Protein AF-A0A4R6ULA1-F1 (afdb_monomer)

Sequence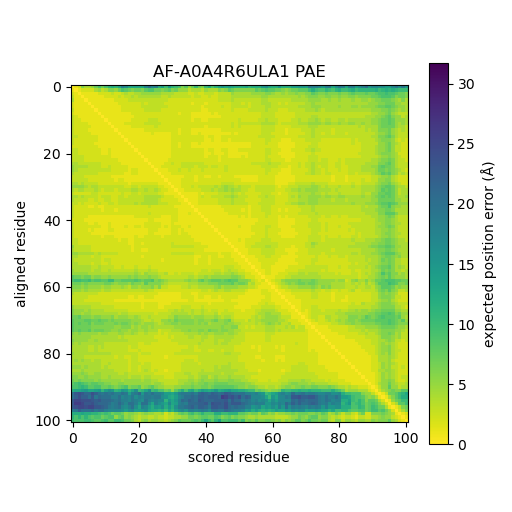 (101 aa):
MTDAEKEAYVEMHFLEEAISSIESHGRYWNASISRLLTGTLARKLADAGYSVIVREVPPQWEHVFYLSKDASQKNDKVIDSIAKKRYELMESERSKSELPV

Solvent-accessible surface area (backbone atoms only — not comparable to full-atom values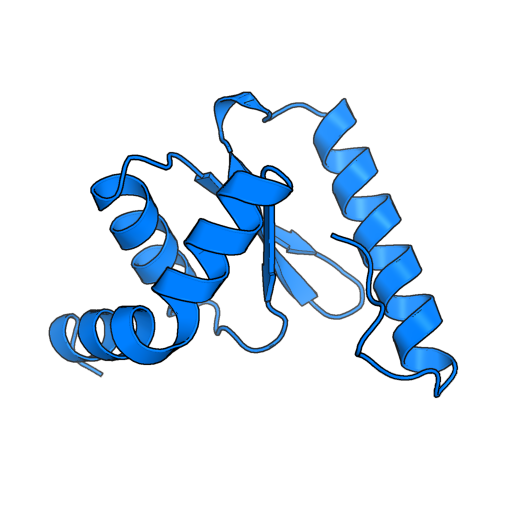): 5867 Å² total; per-residue (Å²): 128,57,72,69,53,49,48,54,50,36,56,75,73,44,44,65,63,39,50,55,31,29,74,76,69,46,32,31,79,38,73,79,70,49,84,86,48,50,63,55,45,47,48,55,36,38,77,73,72,42,58,56,43,78,45,74,39,61,88,82,56,28,36,37,38,30,41,49,92,61,71,45,76,68,48,51,54,49,51,52,53,44,39,48,53,38,50,58,42,62,75,64,76,49,72,81,89,71,63,78,131

Mean predicted aligned error: 3.99 Å

Foldseek 3Di:
DPLVVLLVCCVVPPQVQQVVCCVVPQKDKALPDDPVNPVSSCVVCVVVVANWDWDQADDSRIIMTGGPVPDDPVVVVVVNVLRVQQVVCVVVPHDNPDRDD

Secondary structure (DSSP, 8-state):
--HHHHHHHHIIIIIHHHHHHHHHHSEEEESS--HHHHHHHHHHHHHTT--EEEEEETTTTEEEEEEGGG-SHHHHHHHHHHHHHHHHHHHTT--GGG---

Structure (mmCIF, N/CA/C/O backbone):
data_AF-A0A4R6ULA1-F1
#
_entry.id   AF-A0A4R6ULA1-F1
#
loop_
_atom_site.group_PDB
_atom_site.id
_atom_site.type_symbol
_atom_site.label_atom_id
_atom_site.label_alt_id
_atom_site.label_comp_id
_atom_site.label_asym_id
_atom_site.label_entity_id
_atom_site.label_seq_id
_atom_site.pdbx_PDB_ins_code
_atom_site.Cartn_x
_atom_site.Cartn_y
_atom_site.Cartn_z
_atom_site.occupancy
_atom_site.B_iso_or_equiv
_atom_site.auth_seq_id
_atom_site.auth_comp_id
_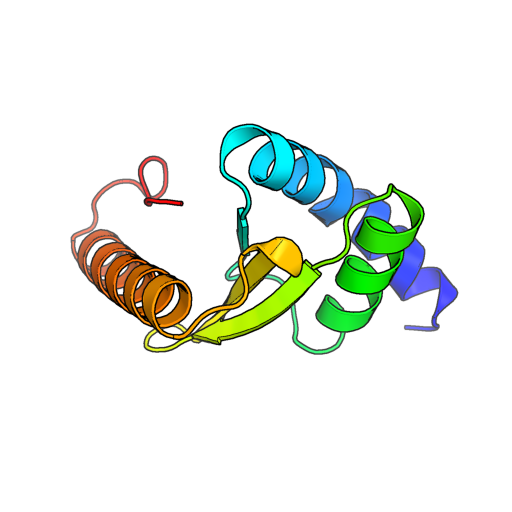atom_site.auth_asym_id
_atom_site.auth_atom_id
_atom_site.pdbx_PDB_model_num
ATOM 1 N N . MET A 1 1 ? 18.518 10.403 0.130 1.00 76.38 1 MET A N 1
ATOM 2 C CA . MET A 1 1 ? 17.256 10.921 0.676 1.00 76.38 1 MET A CA 1
ATOM 3 C C . MET A 1 1 ? 17.290 10.859 2.186 1.00 76.38 1 MET A C 1
ATOM 5 O O . MET A 1 1 ? 17.449 9.775 2.743 1.00 76.38 1 MET A O 1
ATOM 9 N N . THR A 1 2 ? 17.177 12.015 2.821 1.00 92.75 2 THR A N 1
ATOM 10 C CA . THR A 1 2 ? 16.849 12.166 4.237 1.00 92.75 2 THR A CA 1
ATOM 11 C C . THR A 1 2 ? 15.431 11.656 4.503 1.00 92.75 2 THR A C 1
ATOM 13 O O . THR A 1 2 ? 14.657 11.415 3.572 1.00 92.75 2 THR A O 1
ATOM 16 N N . ASP A 1 3 ? 15.067 11.479 5.769 1.00 91.75 3 ASP A N 1
ATOM 17 C CA . ASP A 1 3 ? 13.718 11.019 6.107 1.00 91.75 3 ASP A CA 1
ATOM 18 C C . ASP A 1 3 ? 12.642 12.059 5.764 1.00 91.75 3 ASP A C 1
ATOM 20 O O . ASP A 1 3 ? 11.576 11.682 5.287 1.00 91.75 3 ASP A O 1
ATOM 24 N N . ALA A 1 4 ? 12.952 13.355 5.872 1.00 93.69 4 ALA A N 1
ATOM 25 C CA . ALA A 1 4 ? 12.056 14.426 5.434 1.00 93.69 4 ALA A CA 1
ATOM 26 C C . ALA A 1 4 ? 11.791 14.379 3.918 1.00 93.69 4 ALA A C 1
ATOM 28 O O . ALA A 1 4 ? 10.655 14.537 3.477 1.00 93.69 4 ALA A O 1
ATOM 29 N N . GLU A 1 5 ? 12.819 14.093 3.112 1.00 95.31 5 GLU A N 1
ATOM 30 C CA . GLU A 1 5 ? 12.663 13.947 1.659 1.00 95.31 5 GLU A CA 1
ATOM 31 C C . GLU A 1 5 ? 11.830 12.709 1.292 1.00 95.31 5 GLU A C 1
ATOM 33 O O . GLU A 1 5 ? 11.033 12.766 0.358 1.00 95.31 5 GLU A O 1
ATOM 38 N N . LYS A 1 6 ? 11.969 11.594 2.031 1.00 94.56 6 LYS A N 1
ATOM 39 C CA . LYS A 1 6 ? 11.115 10.403 1.845 1.00 94.56 6 LYS A CA 1
ATOM 40 C C . LYS A 1 6 ? 9.659 10.718 2.126 1.00 94.56 6 LYS A C 1
ATOM 42 O O . LYS A 1 6 ? 8.796 10.300 1.362 1.00 94.56 6 LYS A O 1
ATOM 47 N N . GLU A 1 7 ? 9.397 11.423 3.220 1.00 95.12 7 GLU A N 1
ATOM 48 C CA . GLU A 1 7 ? 8.039 11.788 3.602 1.00 95.12 7 GLU A CA 1
ATOM 49 C C . GLU A 1 7 ? 7.378 12.686 2.567 1.00 95.12 7 GLU A C 1
ATOM 51 O O . GLU A 1 7 ? 6.297 12.342 2.098 1.00 95.12 7 GLU A O 1
ATOM 56 N N . ALA A 1 8 ? 8.050 13.764 2.156 1.00 96.06 8 ALA A N 1
ATOM 57 C CA . ALA A 1 8 ? 7.527 14.674 1.142 1.00 96.06 8 ALA A CA 1
ATOM 58 C C . ALA A 1 8 ? 7.263 13.957 -0.193 1.00 96.06 8 ALA A C 1
ATOM 60 O O . ALA A 1 8 ? 6.223 14.160 -0.814 1.00 96.06 8 ALA A O 1
ATOM 61 N N . TYR A 1 9 ? 8.173 13.072 -0.614 1.00 96.06 9 TYR A N 1
ATOM 62 C CA . TYR A 1 9 ? 8.005 12.294 -1.840 1.00 96.06 9 TYR A CA 1
ATOM 63 C C . TYR A 1 9 ? 6.803 11.343 -1.763 1.00 96.06 9 TYR A C 1
ATOM 65 O O . TYR A 1 9 ? 5.999 11.275 -2.688 1.00 96.06 9 TYR A O 1
ATOM 73 N N . VAL A 1 10 ? 6.651 10.617 -0.653 1.00 96.94 10 VAL A N 1
ATOM 74 C CA . VAL A 1 10 ? 5.526 9.691 -0.454 1.00 96.94 10 VAL A CA 1
ATOM 75 C C . VAL A 1 10 ? 4.188 10.422 -0.430 1.00 96.94 10 VAL A C 1
ATOM 77 O O . VAL A 1 10 ? 3.222 9.957 -1.034 1.00 96.94 10 VAL A O 1
ATOM 80 N N . GLU A 1 11 ? 4.141 11.561 0.250 1.00 95.94 11 GLU A N 1
ATOM 81 C CA . GLU A 1 11 ? 2.950 12.396 0.361 1.00 95.94 11 GLU A CA 1
ATOM 82 C C . GLU A 1 11 ? 2.521 12.944 -1.004 1.00 95.94 11 GLU A C 1
ATOM 84 O O . GLU A 1 11 ? 1.350 12.852 -1.357 1.00 95.94 11 GLU A O 1
ATOM 89 N N . MET A 1 12 ? 3.481 13.402 -1.812 1.00 96.38 12 MET A N 1
ATOM 90 C CA . MET A 1 12 ? 3.227 13.951 -3.144 1.00 96.38 12 MET A CA 1
ATOM 91 C C . MET A 1 12 ? 2.836 12.898 -4.193 1.00 96.38 12 MET A C 1
ATOM 93 O O . MET A 1 12 ? 2.130 13.231 -5.142 1.00 96.38 12 MET A O 1
ATOM 97 N N . HIS A 1 13 ? 3.318 11.656 -4.073 1.00 95.81 13 HIS A N 1
ATOM 98 C CA . HIS A 1 13 ? 3.216 10.673 -5.160 1.00 95.81 13 HIS A CA 1
ATOM 99 C C . HIS A 1 13 ? 2.355 9.446 -4.871 1.00 95.81 13 HIS A C 1
ATOM 101 O O . HIS A 1 13 ? 1.916 8.810 -5.825 1.00 95.81 13 HIS A O 1
ATOM 107 N N . PHE A 1 14 ? 2.134 9.078 -3.607 1.00 97.00 14 PHE A N 1
ATOM 108 C CA . PHE A 1 14 ? 1.468 7.810 -3.279 1.00 97.00 14 PHE A CA 1
ATOM 109 C C . PHE A 1 14 ? 0.331 7.942 -2.272 1.00 97.00 14 PHE A C 1
ATOM 111 O O . P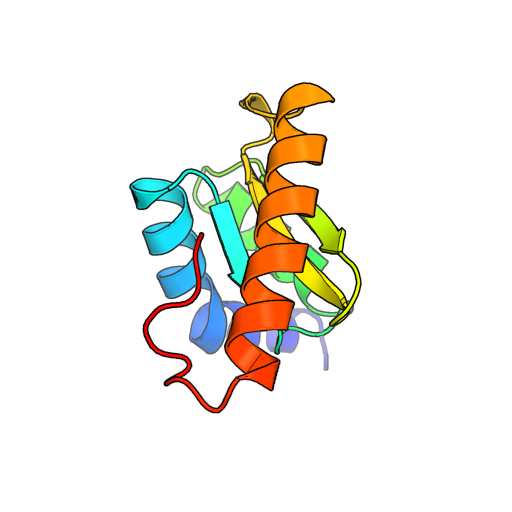HE A 1 14 ? -0.583 7.124 -2.302 1.00 97.00 14 PHE A O 1
ATOM 118 N N . LEU A 1 15 ? 0.381 8.916 -1.356 1.00 97.31 15 LEU A N 1
ATOM 119 C CA . LEU A 1 15 ? -0.517 8.928 -0.200 1.00 97.31 15 LEU A CA 1
ATOM 120 C C . LEU A 1 15 ? -1.995 9.068 -0.586 1.00 97.31 15 LEU A C 1
ATOM 122 O O . LEU A 1 15 ? -2.812 8.282 -0.116 1.00 97.31 15 LEU A O 1
ATOM 126 N N . GLU A 1 16 ? -2.334 10.029 -1.447 1.00 97.25 16 GLU A N 1
ATOM 127 C CA . GLU A 1 16 ? -3.724 10.271 -1.859 1.00 97.25 16 GLU A CA 1
ATOM 128 C C . GLU A 1 16 ? -4.316 9.067 -2.607 1.00 97.25 16 GLU A C 1
ATOM 130 O O . GLU A 1 16 ? -5.405 8.595 -2.276 1.00 97.25 16 GLU A O 1
ATOM 135 N N . GLU A 1 17 ? -3.563 8.509 -3.560 1.00 96.38 17 GLU A N 1
ATOM 136 C CA . GLU A 1 17 ? -3.975 7.317 -4.308 1.00 96.38 17 GLU A CA 1
ATOM 137 C C . GLU A 1 17 ? -4.148 6.105 -3.379 1.00 96.38 17 GLU A C 1
ATOM 139 O O . GLU A 1 17 ? -5.137 5.374 -3.477 1.00 96.38 17 GLU A O 1
ATOM 144 N N . ALA A 1 18 ? -3.222 5.914 -2.435 1.00 97.44 18 ALA A N 1
ATOM 145 C CA . ALA A 1 18 ? -3.284 4.826 -1.471 1.00 97.44 18 ALA A CA 1
ATOM 146 C C . ALA A 1 18 ? -4.514 4.934 -0.564 1.00 97.44 18 ALA A C 1
ATOM 148 O O . ALA A 1 18 ? -5.209 3.935 -0.377 1.00 97.44 18 ALA A O 1
ATOM 149 N N . ILE A 1 19 ? -4.806 6.128 -0.035 1.00 98.06 19 ILE A N 1
ATOM 150 C CA . ILE A 1 19 ? -5.994 6.377 0.793 1.00 98.06 19 ILE A CA 1
ATOM 151 C C . ILE A 1 19 ? -7.258 6.073 -0.009 1.00 98.06 19 ILE A C 1
ATOM 153 O O . ILE A 1 19 ? -8.068 5.259 0.428 1.00 98.06 19 ILE A O 1
ATOM 157 N N . SER A 1 20 ? -7.391 6.643 -1.208 1.00 97.12 20 SER A N 1
ATOM 158 C CA . SER A 1 20 ? -8.576 6.450 -2.051 1.00 97.12 20 SER A CA 1
ATOM 159 C C . SER A 1 20 ? -8.818 4.972 -2.391 1.00 97.12 20 SER A C 1
ATOM 161 O O . SER A 1 20 ? -9.946 4.472 -2.311 1.00 97.12 20 SER A O 1
ATOM 163 N N . SER A 1 21 ? -7.750 4.238 -2.712 1.00 96.44 21 SER A N 1
ATOM 164 C CA . SER A 1 21 ? -7.819 2.807 -3.016 1.00 96.44 21 SER A CA 1
ATOM 165 C C . SER A 1 21 ? -8.189 1.977 -1.779 1.00 96.44 21 SER A C 1
ATOM 167 O O . SER A 1 21 ? -9.065 1.112 -1.848 1.00 96.44 21 SER A O 1
ATOM 169 N N . ILE A 1 22 ? -7.604 2.285 -0.615 1.00 96.69 22 ILE A N 1
ATOM 170 C CA . ILE A 1 22 ? -7.917 1.622 0.658 1.00 96.69 22 ILE A CA 1
ATOM 171 C C . ILE A 1 22 ? -9.362 1.888 1.089 1.00 96.69 22 ILE A C 1
ATOM 173 O O . ILE A 1 22 ? -10.031 0.961 1.540 1.00 96.69 22 ILE A O 1
ATOM 177 N N . GLU A 1 23 ? -9.872 3.105 0.937 1.00 95.50 23 GLU A N 1
ATOM 178 C CA . GLU A 1 23 ? -11.269 3.428 1.246 1.00 95.50 23 GLU A CA 1
ATOM 179 C C . GLU A 1 23 ? -12.240 2.660 0.342 1.00 95.50 23 GLU A C 1
ATOM 181 O O . GLU A 1 23 ? -13.252 2.138 0.813 1.00 95.50 23 GLU A O 1
ATOM 186 N N . SER A 1 24 ? -11.907 2.544 -0.944 1.00 94.44 24 SER A N 1
ATOM 187 C CA . SER A 1 24 ? -12.775 1.919 -1.948 1.00 94.44 24 SER A CA 1
ATOM 188 C C . SER A 1 24 ? -12.734 0.388 -1.917 1.00 94.44 24 SER A C 1
ATOM 190 O O . SER A 1 24 ? -13.744 -0.271 -2.170 1.00 94.44 24 SER A O 1
ATOM 192 N N . HIS A 1 25 ? -11.570 -0.196 -1.627 1.00 92.44 25 HIS A N 1
ATOM 193 C CA . HIS A 1 25 ? -11.312 -1.628 -1.821 1.00 92.44 25 HIS A CA 1
ATOM 194 C C . HIS A 1 25 ? -10.707 -2.328 -0.597 1.00 92.44 25 HIS A C 1
ATOM 196 O O . HIS A 1 25 ? -10.562 -3.551 -0.589 1.00 92.44 25 HIS A O 1
ATOM 202 N N . GLY A 1 26 ? -10.328 -1.580 0.440 1.00 93.00 26 GLY A N 1
ATOM 203 C CA . GLY A 1 26 ? -9.601 -2.092 1.606 1.00 93.00 26 GLY A CA 1
ATOM 204 C C . GLY A 1 26 ? -8.118 -2.371 1.345 1.00 93.00 26 GLY A C 1
ATOM 205 O O . GLY A 1 26 ? -7.431 -2.905 2.222 1.00 93.00 26 GLY A O 1
ATOM 206 N N . ARG A 1 27 ? -7.619 -2.065 0.139 1.00 95.44 27 ARG A N 1
ATOM 207 C CA . ARG A 1 27 ? -6.250 -2.365 -0.295 1.00 95.44 27 ARG A CA 1
ATOM 208 C C . ARG A 1 27 ? -5.757 -1.376 -1.339 1.00 95.44 27 ARG A C 1
ATOM 210 O O . ARG A 1 27 ? -6.558 -0.803 -2.058 1.00 95.44 27 ARG A O 1
ATOM 217 N N . TYR A 1 28 ? -4.440 -1.269 -1.457 1.00 97.00 28 TYR A N 1
ATOM 218 C CA . TYR A 1 28 ? -3.741 -0.498 -2.475 1.00 97.00 28 TYR A CA 1
ATOM 219 C C . TYR A 1 28 ? -2.590 -1.320 -3.060 1.00 97.00 28 TYR A C 1
ATOM 221 O O . TYR A 1 28 ? -1.783 -1.872 -2.310 1.00 97.00 28 TYR A O 1
ATOM 229 N N . TRP A 1 29 ? -2.511 -1.391 -4.390 1.00 96.06 29 TRP A N 1
ATOM 230 C CA . TRP A 1 29 ? -1.453 -2.084 -5.128 1.00 96.06 29 TRP A CA 1
ATOM 231 C C . TRP A 1 29 ? -0.536 -1.078 -5.808 1.00 96.06 29 TRP A C 1
ATOM 233 O O . TRP A 1 29 ? -1.008 -0.218 -6.547 1.00 96.06 29 TRP A O 1
ATOM 243 N N . ASN A 1 30 ? 0.774 -1.226 -5.629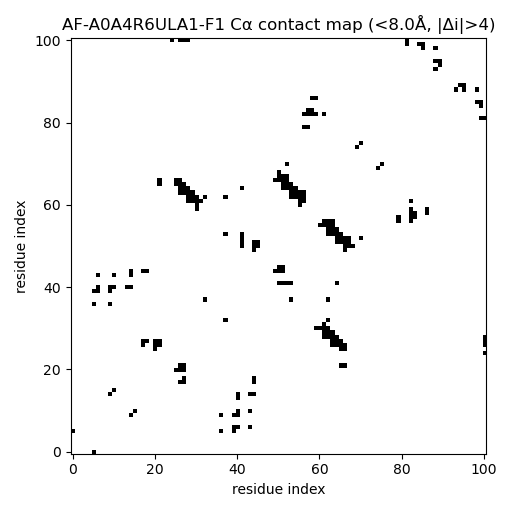 1.00 94.19 30 ASN A N 1
ATOM 244 C CA . ASN A 1 30 ? 1.754 -0.380 -6.289 1.00 94.19 30 ASN A CA 1
ATOM 245 C C . ASN A 1 30 ? 2.999 -1.183 -6.702 1.00 94.19 30 ASN A C 1
ATOM 247 O O . ASN A 1 30 ? 3.758 -1.682 -5.870 1.00 94.19 30 ASN A O 1
ATOM 251 N N . ALA A 1 31 ? 3.220 -1.275 -8.014 1.00 90.50 31 ALA A N 1
ATOM 252 C CA . ALA A 1 31 ? 4.387 -1.928 -8.611 1.00 90.50 31 ALA A CA 1
ATOM 253 C C . ALA A 1 31 ? 5.642 -1.034 -8.650 1.00 90.50 31 ALA A C 1
ATOM 255 O O . ALA A 1 31 ? 6.751 -1.523 -8.831 1.00 90.50 31 ALA A O 1
ATOM 256 N N . SER A 1 32 ? 5.473 0.283 -8.523 1.00 90.81 32 SER A N 1
ATOM 257 C CA . SER A 1 32 ? 6.536 1.282 -8.698 1.00 90.81 32 SER A CA 1
ATOM 258 C C . SER A 1 32 ? 7.199 1.730 -7.394 1.00 90.81 32 SER A C 1
ATOM 260 O O . SER A 1 32 ? 8.333 2.212 -7.413 1.00 90.81 32 SER A O 1
ATOM 262 N N . ILE A 1 33 ? 6.517 1.585 -6.253 1.00 94.00 33 ILE A N 1
ATOM 263 C CA . ILE A 1 33 ? 7.052 2.003 -4.961 1.00 94.00 33 ILE A CA 1
ATOM 264 C C . ILE A 1 33 ? 8.224 1.105 -4.560 1.00 94.00 33 ILE A C 1
ATOM 266 O O . ILE A 1 33 ? 8.136 -0.122 -4.552 1.00 94.00 33 ILE A O 1
ATOM 270 N N . SER A 1 34 ? 9.349 1.726 -4.208 1.00 92.69 34 SER A N 1
ATOM 271 C CA . SER A 1 34 ? 10.516 0.986 -3.728 1.00 92.69 34 SER A CA 1
ATOM 272 C C . SER A 1 34 ? 10.318 0.494 -2.292 1.00 92.69 34 SER A C 1
ATOM 274 O O . SER A 1 34 ? 9.697 1.176 -1.472 1.00 92.69 34 SER A O 1
ATOM 276 N N . ARG A 1 35 ? 10.962 -0.626 -1.936 1.00 91.62 35 ARG A N 1
ATOM 277 C CA . ARG A 1 35 ? 10.989 -1.159 -0.558 1.00 91.62 35 ARG A CA 1
ATOM 278 C C . ARG A 1 35 ? 11.457 -0.141 0.493 1.00 91.62 35 ARG A C 1
ATOM 280 O O . ARG A 1 35 ? 11.107 -0.264 1.658 1.00 91.62 35 ARG A O 1
ATOM 287 N N . LEU A 1 36 ? 12.249 0.862 0.102 1.00 92.44 36 LEU A N 1
ATOM 288 C CA . LEU A 1 36 ? 12.731 1.913 1.009 1.00 92.44 36 LEU A CA 1
ATOM 289 C C . LEU A 1 36 ? 11.638 2.918 1.402 1.00 92.44 36 LEU A C 1
ATOM 291 O O . LEU A 1 36 ? 11.783 3.601 2.414 1.00 92.44 36 LEU A O 1
ATOM 295 N N . LEU A 1 37 ? 10.578 3.031 0.598 1.00 96.31 37 LEU A N 1
ATOM 296 C CA . LEU A 1 37 ? 9.487 3.990 0.784 1.00 96.31 37 LEU A CA 1
ATOM 297 C C . LEU A 1 37 ? 8.216 3.345 1.337 1.00 96.31 37 LEU A C 1
ATOM 299 O O . LEU A 1 37 ? 7.361 4.053 1.864 1.00 96.31 37 LEU A O 1
ATOM 303 N N . THR A 1 38 ? 8.092 2.017 1.274 1.00 96.56 38 THR A N 1
ATOM 304 C CA . THR A 1 38 ? 6.904 1.296 1.759 1.00 96.56 38 THR A CA 1
ATOM 305 C C . THR A 1 38 ? 6.659 1.526 3.248 1.00 96.56 38 THR A C 1
ATOM 307 O O . THR A 1 38 ? 5.525 1.772 3.647 1.00 96.56 38 THR A O 1
ATOM 310 N N . GLY A 1 39 ? 7.716 1.525 4.067 1.00 96.25 39 GLY A N 1
ATOM 311 C CA . GLY A 1 39 ? 7.617 1.833 5.496 1.00 96.25 39 GLY A CA 1
ATOM 312 C C . GLY A 1 39 ? 7.174 3.275 5.765 1.00 96.25 39 GLY A C 1
ATOM 313 O O . GLY A 1 39 ? 6.370 3.520 6.661 1.00 96.25 39 GLY A O 1
ATOM 314 N N . THR A 1 40 ? 7.645 4.228 4.956 1.00 97.31 40 THR A N 1
ATOM 315 C CA . THR A 1 40 ? 7.228 5.634 5.050 1.00 97.31 40 THR A CA 1
ATOM 316 C C . THR A 1 40 ? 5.760 5.806 4.658 1.00 97.31 40 THR A C 1
ATOM 318 O O . THR A 1 40 ? 5.027 6.483 5.374 1.00 97.31 40 THR A O 1
ATOM 321 N N . LEU A 1 41 ? 5.302 5.150 3.585 1.00 98.00 41 LEU A N 1
ATOM 322 C CA . LEU A 1 41 ? 3.890 5.162 3.190 1.00 98.00 41 LEU A CA 1
ATOM 323 C C . LEU A 1 41 ? 2.999 4.509 4.248 1.00 98.00 41 LEU A C 1
ATOM 325 O O . LEU A 1 41 ? 1.984 5.088 4.616 1.00 98.00 41 LEU A O 1
ATOM 329 N N . ALA A 1 42 ? 3.399 3.362 4.801 1.00 97.62 42 ALA A N 1
ATOM 330 C CA . ALA A 1 42 ? 2.652 2.712 5.876 1.00 97.62 42 ALA A CA 1
ATOM 331 C C . ALA A 1 42 ? 2.508 3.615 7.113 1.00 97.62 42 ALA A C 1
ATOM 333 O O . ALA A 1 42 ? 1.437 3.659 7.714 1.00 97.62 42 ALA A O 1
ATOM 334 N N . ARG A 1 43 ? 3.553 4.379 7.468 1.00 97.25 43 ARG A N 1
ATOM 335 C CA . ARG A 1 43 ? 3.487 5.368 8.553 1.00 97.25 43 ARG A CA 1
ATOM 336 C C . ARG A 1 43 ? 2.520 6.509 8.232 1.00 97.25 43 ARG A C 1
ATOM 338 O O . ARG A 1 43 ? 1.653 6.785 9.046 1.00 97.25 43 ARG A O 1
ATOM 345 N N . LYS A 1 44 ? 2.609 7.112 7.041 1.00 97.81 44 LYS A N 1
ATOM 346 C CA . LYS A 1 44 ? 1.694 8.193 6.624 1.00 97.81 44 LYS A CA 1
ATOM 347 C C . LYS A 1 44 ? 0.235 7.729 6.560 1.00 97.81 44 LYS A C 1
ATOM 349 O O . LYS A 1 44 ? -0.662 8.465 6.954 1.00 97.81 44 LYS A O 1
ATOM 354 N N . LEU A 1 45 ? -0.006 6.493 6.121 1.00 97.88 45 LEU A N 1
ATOM 355 C CA . LEU A 1 45 ? -1.330 5.871 6.165 1.00 97.88 45 LEU A CA 1
ATOM 356 C C . LEU A 1 45 ? -1.822 5.702 7.607 1.00 97.88 45 LEU A C 1
ATOM 358 O O . LEU A 1 45 ? -2.972 6.024 7.891 1.00 97.88 45 LEU A O 1
ATOM 362 N N . ALA A 1 46 ? -0.956 5.269 8.526 1.00 97.62 46 ALA A N 1
ATOM 363 C CA . ALA A 1 46 ? -1.300 5.174 9.942 1.00 97.62 46 ALA A CA 1
ATOM 364 C C . ALA A 1 46 ? -1.625 6.547 10.555 1.00 97.62 46 ALA A C 1
ATOM 366 O O . ALA A 1 46 ? -2.613 6.652 11.281 1.00 97.62 46 ALA A O 1
ATOM 367 N N . ASP A 1 47 ? -0.864 7.593 10.213 1.00 97.00 47 ASP A N 1
ATOM 368 C CA . ASP A 1 47 ? -1.135 8.979 10.628 1.00 97.00 47 ASP A CA 1
ATOM 369 C C . ASP A 1 47 ? -2.500 9.472 10.106 1.00 97.00 47 ASP A C 1
ATOM 371 O O . ASP A 1 47 ? -3.196 10.222 10.789 1.00 97.00 47 ASP A O 1
ATOM 375 N N . ALA A 1 48 ? -2.924 8.993 8.931 1.00 96.06 48 ALA A N 1
ATOM 376 C CA . ALA A 1 48 ? -4.247 9.236 8.350 1.00 96.06 48 ALA A CA 1
ATOM 377 C C . ALA A 1 48 ? -5.361 8.315 8.902 1.00 96.06 48 ALA A C 1
ATOM 379 O O . ALA A 1 48 ? -6.502 8.393 8.452 1.00 96.06 48 ALA A O 1
ATOM 380 N N . GLY A 1 49 ? -5.064 7.445 9.875 1.00 96.94 49 GLY A N 1
ATOM 381 C CA . GLY A 1 49 ? -6.036 6.547 10.514 1.00 96.94 49 GLY A CA 1
ATOM 382 C C . GLY A 1 49 ? -6.129 5.141 9.908 1.00 96.94 49 GLY A C 1
ATOM 383 O O . GLY A 1 49 ? -6.951 4.333 10.347 1.00 96.94 49 GLY A O 1
ATOM 384 N N . TYR A 1 50 ? -5.270 4.803 8.945 1.00 96.81 50 TYR A N 1
ATOM 385 C CA . TYR A 1 50 ? -5.244 3.510 8.262 1.00 96.81 50 TYR A CA 1
ATOM 386 C C . TYR A 1 50 ? -4.098 2.630 8.769 1.00 96.81 50 TYR A C 1
ATOM 388 O O . TYR A 1 50 ? -2.960 2.720 8.314 1.00 96.81 50 TYR A O 1
ATOM 396 N N . SER A 1 51 ? -4.401 1.709 9.687 1.00 95.69 51 SER A N 1
ATOM 397 C CA . SER A 1 51 ? -3.453 0.645 10.041 1.00 95.69 51 SER A CA 1
ATOM 398 C C . SER A 1 51 ? -3.410 -0.401 8.929 1.00 95.69 51 SER A C 1
ATOM 400 O O . SER A 1 51 ? -4.403 -1.098 8.698 1.00 95.69 51 SER A O 1
ATOM 402 N N . VAL A 1 52 ? -2.263 -0.517 8.260 1.00 96.50 52 VAL A N 1
ATOM 403 C CA . VAL A 1 52 ? -2.059 -1.422 7.123 1.00 96.50 52 VAL A CA 1
ATOM 404 C C . VAL A 1 52 ? -0.932 -2.423 7.361 1.00 96.50 52 VAL A C 1
ATOM 406 O O . VAL A 1 52 ? 0.056 -2.135 8.037 1.00 96.50 52 VAL A O 1
ATOM 409 N N . ILE A 1 53 ? -1.063 -3.586 6.732 1.00 96.12 53 ILE A N 1
ATOM 410 C CA . ILE A 1 53 ? 0.010 -4.548 6.494 1.00 96.12 53 ILE A CA 1
ATOM 411 C C . ILE A 1 53 ? 0.529 -4.336 5.077 1.00 96.12 53 ILE A C 1
ATOM 413 O O . ILE A 1 53 ? -0.251 -4.124 4.148 1.00 96.12 53 ILE A O 1
ATOM 417 N N . VAL A 1 54 ? 1.849 -4.426 4.919 1.00 96.12 54 VAL A N 1
ATOM 418 C CA . VAL A 1 54 ? 2.514 -4.384 3.616 1.00 96.12 54 VAL A CA 1
ATOM 419 C C . VAL A 1 54 ? 3.019 -5.774 3.269 1.00 96.12 54 VAL A C 1
ATOM 421 O O . VAL A 1 54 ? 3.710 -6.404 4.072 1.00 96.12 54 VAL A O 1
ATOM 424 N N . ARG A 1 55 ? 2.712 -6.242 2.061 1.00 94.81 55 ARG A N 1
ATOM 425 C CA . ARG A 1 55 ? 3.307 -7.446 1.478 1.00 94.81 55 ARG A CA 1
ATOM 426 C C . ARG A 1 55 ? 3.899 -7.119 0.120 1.00 94.81 55 ARG A C 1
ATOM 428 O O . ARG A 1 55 ? 3.335 -6.343 -0.639 1.00 94.81 55 ARG A O 1
ATOM 435 N N . GLU A 1 56 ? 5.021 -7.746 -0.181 1.00 94.44 56 GLU A N 1
ATOM 436 C CA . GLU A 1 56 ? 5.566 -7.806 -1.529 1.00 94.44 56 GLU A CA 1
ATOM 437 C C . GLU A 1 56 ? 5.209 -9.174 -2.107 1.00 94.44 56 GLU A C 1
ATOM 439 O O . GLU A 1 56 ? 5.415 -10.196 -1.441 1.00 94.44 56 GLU A O 1
ATOM 444 N N . VAL A 1 57 ? 4.613 -9.203 -3.298 1.00 92.81 57 VAL A N 1
ATOM 445 C CA . VAL A 1 57 ? 3.996 -10.422 -3.828 1.00 92.81 57 VAL A CA 1
ATOM 446 C C . VAL A 1 57 ? 4.520 -10.792 -5.218 1.00 92.81 57 VAL A C 1
ATOM 448 O O . VAL A 1 57 ? 4.591 -9.939 -6.106 1.00 92.81 57 VAL A O 1
ATOM 451 N N . PRO A 1 58 ? 4.891 -12.069 -5.441 1.00 89.19 58 PRO A N 1
ATOM 452 C CA . PRO A 1 58 ? 5.268 -12.551 -6.763 1.00 89.19 58 PRO A CA 1
ATOM 453 C C . PRO A 1 58 ? 4.041 -12.577 -7.695 1.00 89.19 58 PRO A C 1
ATOM 455 O O . PRO A 1 58 ? 2.907 -12.618 -7.215 1.00 89.19 58 PRO A O 1
ATOM 458 N N . PRO A 1 59 ? 4.233 -12.614 -9.026 1.00 85.00 59 PRO A N 1
ATOM 459 C CA . PRO A 1 59 ? 5.508 -12.781 -9.741 1.00 85.00 59 PRO A CA 1
ATOM 460 C C . PRO A 1 59 ? 6.210 -11.471 -10.125 1.00 85.00 59 PRO A C 1
ATOM 462 O O . PRO A 1 59 ? 7.394 -11.498 -10.440 1.00 85.00 59 PRO A O 1
ATOM 465 N N 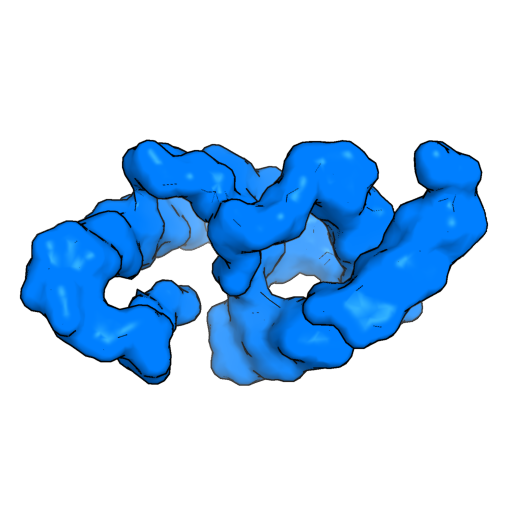. GLN A 1 60 ? 5.512 -10.336 -10.077 1.00 84.06 60 GLN A N 1
ATOM 466 C CA . GLN A 1 60 ? 6.064 -9.023 -10.445 1.00 84.06 60 GLN A CA 1
ATOM 467 C C . GLN A 1 60 ? 6.689 -8.272 -9.261 1.00 84.06 60 GLN A C 1
ATOM 469 O O . GLN A 1 60 ? 7.199 -7.171 -9.440 1.00 84.06 60 GLN A O 1
ATOM 474 N N . TRP A 1 61 ? 6.664 -8.868 -8.062 1.00 89.38 61 TRP A N 1
ATOM 475 C CA . TRP A 1 61 ? 7.142 -8.247 -6.822 1.00 89.38 61 TRP A CA 1
ATOM 476 C C . TRP A 1 61 ? 6.455 -6.900 -6.550 1.00 89.38 61 TRP A C 1
ATOM 478 O O . TRP A 1 61 ? 7.079 -5.929 -6.130 1.00 89.38 61 TRP A O 1
ATOM 488 N N . GLU A 1 62 ? 5.142 -6.849 -6.802 1.00 93.00 62 GLU A N 1
ATOM 489 C CA . GLU A 1 62 ? 4.325 -5.678 -6.485 1.00 93.00 62 GLU A CA 1
ATOM 490 C C . GLU A 1 62 ? 4.178 -5.534 -4.969 1.00 93.00 62 GLU A C 1
ATOM 492 O O . GLU A 1 62 ? 4.115 -6.531 -4.243 1.00 93.00 62 GLU A O 1
ATOM 497 N N . HIS A 1 63 ? 4.060 -4.297 -4.489 1.00 96.38 63 HIS A N 1
ATOM 498 C CA . HIS A 1 63 ? 3.715 -4.035 -3.100 1.00 96.38 63 HIS A CA 1
ATOM 499 C C . HIS A 1 63 ? 2.205 -3.879 -2.964 1.00 96.38 63 HIS A C 1
ATOM 501 O O . HIS A 1 63 ? 1.583 -3.103 -3.689 1.00 96.38 63 HIS A O 1
ATOM 507 N N . VAL A 1 64 ? 1.622 -4.586 -2.002 1.00 96.94 64 VAL A N 1
ATOM 508 C CA . VAL A 1 64 ? 0.223 -4.444 -1.611 1.00 96.94 64 VAL A CA 1
ATOM 509 C C . VAL A 1 64 ? 0.131 -3.993 -0.160 1.00 96.94 64 VAL A C 1
ATOM 511 O O . VAL A 1 64 ? 0.755 -4.568 0.734 1.00 96.94 64 VAL A O 1
ATOM 514 N N . PHE A 1 65 ? -0.671 -2.960 0.064 1.0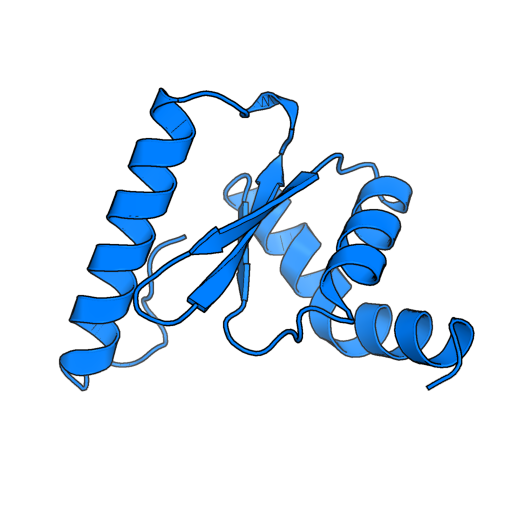0 97.50 65 PHE A N 1
ATOM 515 C CA . PHE A 1 65 ? -1.023 -2.412 1.367 1.00 97.50 65 PHE A CA 1
ATOM 516 C C . PHE A 1 65 ? -2.478 -2.780 1.629 1.00 97.50 65 PHE A C 1
ATOM 518 O O . PHE A 1 65 ? -3.323 -2.533 0.776 1.00 97.50 65 PHE A O 1
ATOM 525 N N . TYR A 1 66 ? -2.800 -3.389 2.763 1.00 96.50 66 TYR A N 1
ATOM 526 C CA . TYR A 1 66 ? -4.180 -3.756 3.099 1.00 96.50 66 TYR A CA 1
ATOM 527 C C . TYR A 1 66 ? -4.426 -3.626 4.593 1.00 96.50 66 TYR A C 1
ATOM 529 O O . TYR A 1 66 ? -3.497 -3.747 5.388 1.00 96.50 66 TYR A O 1
ATOM 537 N N . LEU A 1 67 ? -5.671 -3.360 4.984 1.00 95.06 67 LEU A N 1
ATOM 538 C CA . LEU A 1 67 ? -5.992 -3.050 6.375 1.00 95.06 67 LEU A CA 1
ATOM 539 C C . LEU A 1 67 ? -5.642 -4.212 7.313 1.00 95.06 67 LEU A C 1
ATOM 541 O O . LEU A 1 67 ? -6.009 -5.364 7.076 1.00 95.06 67 LEU A O 1
ATOM 545 N N . SER A 1 68 ? -4.993 -3.895 8.433 1.00 92.88 68 SER A N 1
ATOM 546 C CA . SER A 1 68 ? -4.559 -4.877 9.435 1.00 92.88 68 SER A CA 1
ATOM 547 C C . SER A 1 68 ? -5.723 -5.671 10.030 1.00 92.88 68 SER A C 1
ATOM 549 O O . SER A 1 68 ? -5.561 -6.834 10.383 1.00 92.88 68 SER A O 1
ATOM 551 N N . LYS A 1 69 ? -6.923 -5.080 10.105 1.00 91.50 69 LYS A N 1
ATOM 552 C CA . LYS A 1 69 ? -8.139 -5.779 10.558 1.00 91.50 69 LYS A CA 1
ATOM 553 C C . LYS A 1 69 ? -8.549 -6.935 9.637 1.00 91.50 69 LYS A C 1
ATOM 555 O O . LYS A 1 69 ? -9.235 -7.849 10.081 1.00 91.50 69 LYS A O 1
ATOM 560 N N . ASP A 1 70 ? -8.103 -6.910 8.382 1.00 89.56 70 ASP A N 1
ATOM 561 C CA . ASP A 1 70 ? -8.401 -7.939 7.389 1.00 89.56 70 ASP A CA 1
ATOM 562 C C . ASP A 1 70 ? -7.287 -9.003 7.322 1.00 89.56 70 ASP A C 1
ATOM 564 O O . ASP A 1 70 ? -7.350 -9.934 6.513 1.00 89.56 70 ASP A O 1
ATOM 568 N N . ALA A 1 71 ? -6.253 -8.896 8.165 1.00 89.19 71 ALA A N 1
ATOM 569 C CA . ALA A 1 71 ? -5.138 -9.833 8.226 1.00 89.19 71 ALA A CA 1
ATOM 570 C C . ALA A 1 71 ? -5.622 -11.249 8.563 1.00 89.19 71 ALA A C 1
ATOM 572 O O . ALA A 1 71 ? -6.017 -11.557 9.686 1.00 89.19 71 ALA A O 1
ATOM 573 N N . SER A 1 72 ? -5.602 -12.132 7.569 1.00 90.38 72 SER A N 1
ATOM 574 C CA . SER A 1 72 ? -5.966 -13.534 7.737 1.00 90.38 72 SER A CA 1
ATOM 575 C C . SER A 1 72 ? -5.396 -14.367 6.598 1.00 90.38 72 SER A C 1
ATOM 577 O O . SER A 1 72 ? -5.265 -13.887 5.473 1.00 90.38 72 SER A O 1
ATOM 579 N N . GLN A 1 73 ? -5.173 -15.658 6.850 1.00 86.81 73 GLN A N 1
ATOM 580 C CA . GLN A 1 73 ? -4.722 -16.594 5.812 1.00 86.81 73 GLN A CA 1
ATOM 581 C C . GLN A 1 73 ? -5.668 -16.644 4.602 1.00 86.81 73 GLN A C 1
ATOM 583 O O . GLN A 1 73 ? -5.237 -16.867 3.473 1.00 86.81 73 GLN A O 1
ATOM 588 N N . LYS A 1 74 ? -6.97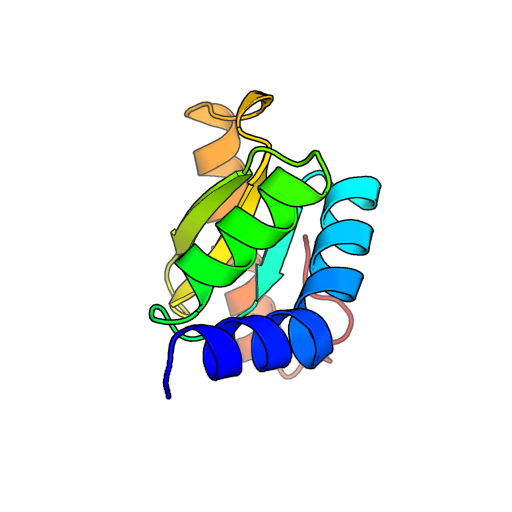7 -16.450 4.820 1.00 89.69 74 LYS A N 1
ATOM 589 C CA . LYS A 1 74 ? -7.957 -16.378 3.728 1.00 89.69 74 LYS A CA 1
ATOM 590 C C . LYS A 1 74 ? -7.686 -15.164 2.846 1.00 89.69 74 LYS A C 1
ATOM 592 O O . LYS A 1 74 ? -7.701 -15.281 1.626 1.00 89.69 74 LYS A O 1
ATOM 597 N N . ASN A 1 75 ? -7.439 -14.021 3.469 1.00 90.88 75 ASN A N 1
ATOM 598 C CA . ASN A 1 75 ? -7.183 -12.773 2.776 1.00 90.88 75 ASN A CA 1
ATOM 599 C C . ASN A 1 75 ? -5.834 -12.793 2.040 1.00 90.88 75 ASN A C 1
ATOM 601 O O . ASN A 1 75 ? -5.734 -12.291 0.925 1.00 90.88 75 ASN A O 1
ATOM 605 N N . ASP A 1 76 ? -4.832 -13.468 2.604 1.00 90.88 76 ASP A N 1
ATOM 606 C CA . ASP A 1 76 ? -3.545 -13.673 1.942 1.00 90.88 76 ASP A CA 1
ATOM 607 C C . ASP A 1 76 ? -3.677 -14.477 0.646 1.00 90.88 76 ASP A C 1
ATOM 609 O O . ASP A 1 76 ? -3.117 -14.084 -0.372 1.00 90.88 76 ASP A O 1
ATOM 613 N N . LYS A 1 77 ? -4.495 -15.537 0.643 1.00 92.88 77 LYS A N 1
ATOM 614 C CA . LYS A 1 77 ? -4.794 -16.305 -0.578 1.00 92.88 77 LYS A CA 1
ATOM 615 C C . LYS A 1 77 ? -5.528 -15.478 -1.634 1.00 92.88 77 LYS A C 1
ATOM 617 O O . LYS A 1 77 ? -5.345 -15.712 -2.829 1.00 92.88 77 LYS A O 1
ATOM 622 N N . VAL A 1 78 ? -6.374 -14.535 -1.209 1.00 93.50 78 VAL A N 1
ATOM 623 C CA . VAL A 1 78 ? -7.049 -13.600 -2.122 1.00 93.50 78 VAL A CA 1
ATOM 624 C C . VAL A 1 78 ? -6.023 -12.676 -2.770 1.00 93.50 78 VAL A C 1
ATOM 626 O O . VAL A 1 78 ? -6.013 -12.576 -3.993 1.00 93.50 78 VAL A O 1
ATOM 629 N N . ILE A 1 79 ? -5.121 -12.085 -1.980 1.00 94.62 79 ILE A N 1
ATOM 630 C CA . ILE A 1 79 ? -4.005 -11.274 -2.488 1.00 94.62 79 ILE A CA 1
ATOM 631 C C . ILE A 1 79 ? -3.191 -12.066 -3.517 1.00 94.62 79 ILE A C 1
ATOM 633 O O . ILE A 1 79 ? -2.978 -11.581 -4.623 1.00 94.62 79 ILE A O 1
ATOM 637 N N . ASP A 1 80 ? -2.782 -13.292 -3.189 1.00 94.00 80 ASP A N 1
ATOM 638 C CA . ASP A 1 80 ? -1.950 -14.106 -4.083 1.00 94.00 80 ASP A CA 1
ATOM 639 C C . ASP A 1 80 ? -2.681 -14.426 -5.402 1.00 94.00 80 ASP A C 1
ATOM 641 O O . ASP A 1 80 ? -2.091 -14.408 -6.485 1.00 94.00 80 ASP A O 1
ATOM 645 N N . SER A 1 81 ? -3.994 -14.667 -5.330 1.00 93.69 81 SER A N 1
ATOM 646 C CA . SER A 1 81 ? -4.833 -14.908 -6.512 1.00 93.69 81 SER A CA 1
ATOM 647 C C . SER A 1 81 ? -4.966 -13.657 -7.387 1.00 93.69 81 SER A C 1
ATOM 649 O O . SER A 1 81 ? -4.939 -13.759 -8.615 1.00 93.69 81 SER A O 1
ATOM 651 N N . ILE A 1 82 ? -5.083 -12.477 -6.770 1.00 94.31 82 ILE A N 1
ATOM 652 C CA . ILE A 1 82 ? -5.122 -11.189 -7.471 1.00 94.31 82 ILE A CA 1
ATOM 653 C C . ILE A 1 82 ? -3.770 -10.913 -8.128 1.00 94.31 82 ILE A C 1
ATOM 655 O O . ILE A 1 82 ? -3.751 -10.628 -9.322 1.00 94.31 82 ILE A O 1
ATOM 659 N N . ALA A 1 83 ? -2.651 -11.087 -7.416 1.00 93.69 83 ALA A N 1
ATOM 660 C CA . ALA A 1 83 ? -1.302 -10.906 -7.960 1.00 93.69 83 ALA A CA 1
ATOM 661 C C . ALA A 1 83 ? -1.076 -11.757 -9.218 1.00 93.69 83 ALA A C 1
ATOM 663 O O . ALA A 1 83 ? -0.602 -11.264 -10.243 1.00 93.69 83 ALA A O 1
ATOM 664 N N . LYS A 1 84 ? -1.493 -13.030 -9.177 1.00 92.31 84 LYS A N 1
ATOM 665 C CA . LYS A 1 84 ? -1.415 -13.923 -10.338 1.00 92.31 84 LYS A CA 1
ATOM 666 C C . LYS A 1 84 ? -2.236 -13.397 -11.519 1.00 92.31 84 LYS A C 1
ATOM 668 O O . LYS A 1 84 ? -1.734 -13.344 -12.637 1.00 92.31 84 LYS A O 1
ATOM 673 N N . LYS A 1 85 ? -3.480 -12.979 -11.277 1.00 91.44 85 LYS A N 1
ATOM 674 C CA . LYS A 1 85 ? -4.359 -12.456 -12.331 1.00 91.44 85 LYS A CA 1
ATOM 675 C C . LYS A 1 85 ? -3.842 -11.137 -12.913 1.00 91.44 85 LYS A C 1
ATOM 677 O O . LYS A 1 85 ? -3.935 -10.928 -14.118 1.00 91.44 85 LYS A O 1
ATOM 682 N N . ARG A 1 86 ? -3.286 -10.257 -12.074 1.00 91.69 86 ARG A N 1
ATOM 683 C CA . ARG A 1 86 ? -2.629 -9.015 -12.508 1.00 91.69 86 ARG A CA 1
ATOM 684 C C . ARG A 1 86 ? -1.480 -9.325 -13.460 1.00 91.69 86 ARG A C 1
ATOM 686 O O . ARG A 1 86 ? -1.430 -8.744 -14.538 1.00 91.69 86 ARG A O 1
ATOM 693 N N . TYR A 1 87 ? -0.629 -10.286 -13.107 1.00 89.75 87 TYR A N 1
ATOM 694 C CA . TYR A 1 87 ? 0.459 -10.737 -13.972 1.00 89.75 87 TYR A CA 1
ATOM 695 C C . TYR A 1 87 ? -0.040 -11.264 -15.321 1.00 89.75 87 TYR A C 1
ATOM 697 O O . TYR A 1 87 ? 0.409 -10.791 -16.359 1.00 89.75 87 TYR A O 1
ATOM 705 N N . GLU A 1 88 ? -1.015 -12.176 -15.323 1.00 89.31 88 GLU A N 1
ATOM 706 C CA . GLU A 1 88 ? -1.589 -12.724 -16.562 1.00 89.31 88 GLU A CA 1
ATOM 707 C C . GLU A 1 88 ? -2.151 -11.623 -17.480 1.00 89.31 88 GLU A C 1
ATOM 709 O O . GLU A 1 88 ? -1.989 -11.681 -18.699 1.00 89.31 88 GLU A O 1
ATOM 714 N N . LEU A 1 89 ? -2.780 -10.592 -16.905 1.00 88.12 89 LEU A N 1
ATOM 715 C CA . LEU A 1 89 ? -3.295 -9.453 -17.665 1.00 88.12 89 LEU A CA 1
ATOM 716 C C . LEU A 1 89 ? -2.174 -8.576 -18.231 1.00 88.12 89 LEU A C 1
ATOM 718 O O . LEU A 1 89 ? -2.262 -8.188 -19.396 1.00 88.12 89 LEU A O 1
ATOM 722 N N . MET A 1 90 ? -1.123 -8.303 -17.452 1.00 85.00 90 MET A N 1
ATOM 723 C CA . MET A 1 90 ? 0.037 -7.528 -17.908 1.00 85.00 90 MET A CA 1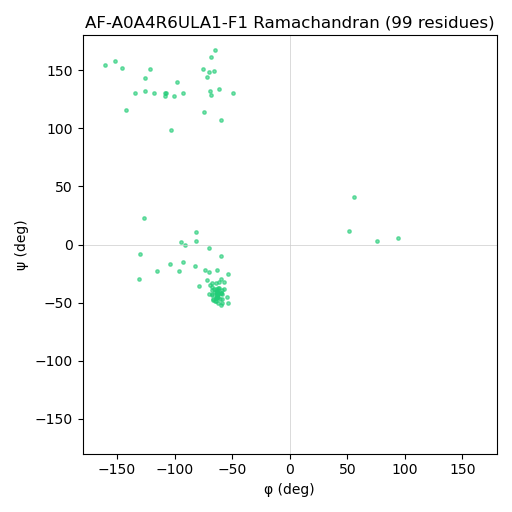
ATOM 724 C C . MET A 1 90 ? 0.772 -8.208 -19.070 1.00 85.00 90 MET A C 1
ATOM 726 O O . MET A 1 90 ? 1.178 -7.523 -20.004 1.00 85.00 90 MET A O 1
ATOM 730 N N . GLU A 1 91 ? 0.901 -9.537 -19.042 1.00 83.38 91 GLU A N 1
ATOM 731 C CA . GLU A 1 91 ? 1.527 -10.315 -20.123 1.00 83.38 91 GLU A CA 1
ATOM 732 C C . GLU A 1 91 ? 0.670 -10.347 -21.398 1.00 83.38 91 GLU A C 1
ATOM 734 O O . GLU A 1 91 ? 1.183 -10.548 -22.494 1.00 83.38 91 GLU A O 1
ATOM 739 N N . SER A 1 92 ? -0.645 -10.142 -21.282 1.00 78.25 92 SER A N 1
ATOM 740 C CA . SER A 1 92 ? -1.585 -10.275 -22.405 1.00 78.25 92 SER A CA 1
ATOM 741 C C . SER A 1 92 ? -1.679 -9.052 -23.340 1.00 78.25 92 SER A C 1
ATOM 743 O O . SER A 1 92 ? -2.611 -8.986 -24.139 1.00 78.25 92 SER A O 1
ATOM 745 N N . GLU A 1 93 ? -0.773 -8.069 -23.223 1.00 66.88 93 GLU A N 1
ATOM 746 C CA . GLU A 1 93 ? -0.811 -6.742 -23.888 1.00 66.88 93 GLU A CA 1
ATOM 747 C C . GLU A 1 93 ? -2.136 -5.963 -23.720 1.00 66.88 93 GLU A C 1
ATOM 749 O O . GLU A 1 93 ? -2.368 -4.933 -24.358 1.00 66.88 93 GLU A O 1
ATOM 754 N N . ARG A 1 94 ? -3.024 -6.413 -22.826 1.00 62.06 94 ARG A N 1
ATOM 755 C CA . ARG A 1 94 ? -4.248 -5.690 -22.479 1.00 62.06 94 ARG A CA 1
ATOM 756 C C . ARG A 1 94 ? -3.896 -4.463 -21.645 1.00 62.06 94 ARG A C 1
ATOM 758 O O . ARG A 1 94 ? -2.967 -4.481 -20.840 1.00 62.06 94 ARG A O 1
ATOM 765 N N . SER A 1 95 ? -4.643 -3.380 -21.860 1.00 58.22 95 SER A N 1
ATOM 766 C CA . SER A 1 95 ? -4.415 -2.098 -21.190 1.00 58.22 95 SER A CA 1
ATOM 767 C C . SER A 1 95 ? -4.278 -2.270 -19.672 1.00 58.22 95 SER A C 1
ATOM 769 O O . SER A 1 95 ? -5.138 -2.861 -19.019 1.00 58.22 95 SER A O 1
ATOM 771 N N . LYS A 1 96 ? -3.222 -1.677 -19.097 1.00 57.84 96 LYS A N 1
ATOM 772 C CA . LYS A 1 96 ? -2.961 -1.641 -17.645 1.00 57.84 96 LYS A CA 1
ATOM 773 C C . LYS A 1 96 ? -4.081 -0.961 -16.838 1.00 57.84 96 LYS A C 1
ATOM 775 O O . LYS A 1 96 ? -4.071 -1.043 -15.615 1.00 57.84 96 LYS A O 1
ATOM 780 N N . SER A 1 97 ? -5.036 -0.305 -17.504 1.00 56.75 97 SER A N 1
ATOM 781 C CA . SER A 1 97 ? -6.150 0.422 -16.885 1.00 56.75 97 SER A CA 1
ATOM 782 C C . SER A 1 97 ? -7.213 -0.460 -16.211 1.00 56.75 97 SER A C 1
ATOM 784 O O . SER A 1 97 ? -8.141 0.087 -15.630 1.00 56.75 97 SER A O 1
ATOM 786 N N . GLU A 1 98 ? -7.109 -1.794 -16.269 1.00 69.81 98 GLU A N 1
ATOM 787 C CA . GLU A 1 98 ? -8.127 -2.721 -15.729 1.00 69.81 98 GLU A CA 1
ATOM 788 C C . GLU A 1 98 ? -7.563 -3.772 -14.757 1.00 69.81 98 GLU A C 1
ATOM 790 O O . GLU A 1 98 ? -8.135 -4.853 -14.581 1.00 69.81 98 GLU A O 1
ATOM 795 N N . LEU A 1 99 ? -6.413 -3.507 -14.132 1.00 80.81 99 LEU A N 1
ATOM 796 C CA . LEU A 1 99 ? -5.839 -4.478 -13.203 1.00 80.81 99 LEU A CA 1
ATOM 797 C C . LEU A 1 99 ? -6.692 -4.584 -11.925 1.00 80.81 99 LEU A C 1
ATOM 799 O O . LEU A 1 99 ? -7.030 -3.559 -11.333 1.00 80.81 99 LEU A O 1
ATOM 803 N N . PRO A 1 100 ? -7.021 -5.805 -11.464 1.00 84.56 100 PRO A N 1
ATOM 804 C CA . PRO A 1 100 ? -7.829 -5.991 -10.263 1.00 84.56 100 PRO A CA 1
ATOM 805 C C . PRO A 1 100 ? -7.106 -5.495 -9.000 1.00 84.56 100 PRO A C 1
ATOM 807 O O . PRO A 1 100 ? -5.873 -5.570 -8.918 1.00 84.56 100 PRO A O 1
ATOM 810 N N . VAL A 1 101 ? -7.898 -5.030 -8.028 1.00 83.44 101 VAL A N 1
ATOM 811 C CA . VAL A 1 101 ? -7.489 -4.577 -6.683 1.00 83.44 101 VAL A CA 1
ATOM 812 C C . VAL A 1 101 ? -7.965 -5.566 -5.627 1.00 83.44 101 VAL A C 1
ATOM 814 O O . VAL A 1 101 ? -9.113 -6.051 -5.753 1.00 83.44 101 VAL A O 1
#

Radius of gyration: 13.61 Å; Cα contacts (8 Å, |Δi|>4): 118; chains: 1; bounding box: 30×31×34 Å

Nearest PDB structures (foldseek):
  6tcb-assembly1_B  TM=7.545E-01  e=7.831E-03  Pseudomonas aeruginosa PAO1
  6htq-assembly1_h  TM=5.116E-01  e=6.613E-01  Bacillus subtilis subsp. subtilis str. 168
  2cpm-assembly1_A  TM=4.529E-01  e=1.355E+00  Homo sapiens
  1i97-assembly1_H  TM=4.860E-01  e=1.447E+00  Thermus thermophilus
  7d5t-assembly1_RT  TM=3.306E-01  e=8.987E+00  Saccharomyces cerevisiae S288C

Organism: NCBI:txid1510150

pLDDT: mean 91.36, std 8.67, range [56.75, 98.06]